Protein AF-B4WV57-F1 (afdb_monomer)

Secondary structure (DSSP, 8-state):
------TT-EEEE--TTSTTTT-EEEEEEEETTEEEEEETTS-GGG---EEEEGGGEEE--SS---SEEEEEEEEEEETTTEEEEEEEEEEE-TT--HHHHHHHHHHTTTSS-PEE-SS-EEPTT-SEEEEEEEEEEE-HHHHHHHHHH--SS-TT-------

Mean predicted aligned error: 11.01 Å

Foldseek 3Di:
DDQPADALFKKAQCDPVDPRHRFIFGFHDDDDQKTWTFTLPDPPVPRPTDIDGSVRIDTDPPFDRAPFKKWWWKWKAAAPGPTAIFIDIDGHHPPGDPVVRNQVCQCCLVPDNADDPPAWRDHPPHRMTMDTPDMDTDTSSVVSVCSVVPDSDGPPPPDDDDD

pLDDT: mean 78.84, std 15.12, range [30.53, 93.44]

Radius of gyration: 19.88 Å; Cα contacts (8 Å, |Δi|>4): 324; chains: 1; bounding box: 47×39×61 Å

Solvent-accessible surface area (backbone atoms only — not comparable to full-atom values): 9470 Å² total; per-residue (Å²): 117,88,62,98,74,53,73,66,38,46,29,31,28,66,37,80,89,44,96,56,42,78,41,42,22,30,26,72,44,78,54,93,48,33,34,29,26,34,43,53,83,50,62,81,97,59,61,61,70,42,77,40,52,52,89,36,48,39,81,49,81,88,56,79,89,53,79,45,33,35,44,31,34,28,40,34,34,47,63,98,68,50,74,43,63,29,54,45,77,50,70,26,50,89,95,56,50,68,65,62,52,42,46,51,48,23,32,32,68,86,78,45,82,30,56,74,78,88,79,35,22,30,42,85,101,48,62,44,31,24,26,63,71,50,71,45,83,46,39,66,65,54,49,49,53,42,66,75,72,46,68,97,49,56,78,70,70,76,85,81,77,91,130

Sequence (163 aa):
MSTNFTIGQLVKVADHRLLSFGRFGYVSSVENGTVAIEFADLPVATFKRRRFCSSALEAVTTVPIATSYLMVTIRTVVANHEMRKCYAIAHVEDGETGADVAETIAAKFFGSLGEWDGDFYRWENSQYAAKLLSYRIITAAEYDVLSMTTPDYCLGAEVSSPF

Nearest PDB structures (foldseek):
  3c4s-assembly2_B  TM=9.047E-01  e=1.534E-03  Synechocystis sp. PCC 6803
  6a7k-assembly3_B  TM=8.743E-01  e=6.099E-03  Thermosynechococcus vestitus BP-1
  6khi-assembly1_S  TM=8.935E-01  e=1.288E-02  Thermosynechococcus vestitus BP-1
  6hum-assembly1_S  TM=9.396E-01  e=2.883E-02  Thermosynechococcus vestitus BP-1
  6tjv-assembly1_S  TM=9.347E-01  e=4.312E-02  Thermosynechococcus vestitus BP-1

Structure (mmCIF, N/CA/C/O backbone):
data_AF-B4WV57-F1
#
_entry.id   AF-B4WV57-F1
#
loop_
_atom_site.group_PDB
_atom_site.id
_atom_site.type_symbol
_atom_site.label_atom_id
_atom_site.label_alt_id
_atom_site.label_comp_id
_atom_site.label_asym_id
_atom_site.label_entity_id
_atom_site.label_seq_id
_atom_site.pdbx_PDB_ins_code
_atom_site.Cartn_x
_atom_site.Cartn_y
_atom_site.Cartn_z
_atom_site.occupancy
_atom_site.B_iso_or_equiv
_atom_site.auth_seq_id
_atom_site.auth_comp_id
_atom_site.auth_asym_id
_atom_site.auth_atom_id
_atom_site.pdbx_PDB_model_num
ATOM 1 N N . MET A 1 1 ? -12.087 -8.990 30.828 1.00 44.94 1 MET A N 1
ATOM 2 C CA . MET A 1 1 ? -12.200 -9.499 29.444 1.00 44.94 1 MET A CA 1
ATOM 3 C C . MET A 1 1 ? -11.066 -8.885 28.643 1.00 44.94 1 MET A C 1
ATOM 5 O O . MET A 1 1 ? -11.022 -7.665 28.547 1.00 44.94 1 MET A O 1
ATOM 9 N N . SER A 1 2 ? -10.112 -9.694 28.179 1.00 52.53 2 SER A N 1
ATOM 10 C CA . SER A 1 2 ? -9.032 -9.230 27.304 1.00 52.53 2 SER A CA 1
ATOM 11 C C . SER A 1 2 ? -9.567 -9.072 25.885 1.00 52.53 2 SER A C 1
ATOM 13 O O . SER A 1 2 ? -10.299 -9.922 25.385 1.00 52.53 2 SER A O 1
ATOM 15 N N . THR A 1 3 ? -9.230 -7.968 25.244 1.00 64.75 3 THR A N 1
ATOM 16 C CA . THR A 1 3 ? -9.504 -7.724 23.829 1.00 64.75 3 THR A CA 1
ATOM 17 C C . THR A 1 3 ? -8.291 -8.158 23.019 1.00 64.75 3 THR A C 1
ATOM 19 O O . THR A 1 3 ? -7.182 -7.737 23.333 1.00 64.75 3 THR A O 1
ATOM 22 N N . ASN A 1 4 ? -8.493 -8.945 21.964 1.00 79.44 4 ASN A N 1
ATOM 23 C CA . ASN A 1 4 ? -7.419 -9.455 21.098 1.00 79.44 4 ASN A CA 1
ATOM 24 C C . ASN A 1 4 ? -6.881 -8.415 20.094 1.00 79.44 4 ASN A C 1
ATOM 26 O O . ASN A 1 4 ? -6.327 -8.789 19.067 1.00 79.44 4 ASN A O 1
ATOM 30 N N . PHE A 1 5 ? -7.084 -7.123 20.354 1.00 87.31 5 PHE A N 1
ATOM 31 C CA . PHE A 1 5 ? -6.671 -6.049 19.458 1.00 87.31 5 PHE A CA 1
ATOM 32 C C . PHE A 1 5 ? -5.398 -5.385 19.971 1.00 87.31 5 PHE A C 1
ATOM 34 O O . PHE A 1 5 ? -5.262 -5.141 21.172 1.00 87.31 5 PHE A O 1
ATOM 41 N N . THR A 1 6 ? -4.487 -5.065 19.059 1.00 86.00 6 THR A N 1
ATOM 42 C CA . THR A 1 6 ? -3.228 -4.370 19.355 1.00 86.00 6 THR A CA 1
ATOM 43 C C . THR A 1 6 ? -3.269 -2.951 18.797 1.00 86.00 6 THR A C 1
ATOM 45 O O . THR A 1 6 ? -3.899 -2.701 17.775 1.00 86.00 6 THR A O 1
ATOM 48 N N . ILE A 1 7 ? -2.620 -1.998 19.469 1.00 86.44 7 ILE A N 1
ATOM 49 C CA . ILE A 1 7 ? -2.494 -0.623 18.961 1.00 86.44 7 ILE A CA 1
ATOM 50 C C . ILE A 1 7 ? -1.768 -0.645 17.609 1.00 86.44 7 ILE A C 1
ATOM 52 O O . ILE A 1 7 ? -0.811 -1.394 17.433 1.00 86.44 7 ILE A O 1
ATOM 56 N N . GLY A 1 8 ? -2.249 0.152 16.655 1.00 80.50 8 GLY A N 1
ATOM 57 C CA . GLY A 1 8 ? -1.757 0.188 15.275 1.00 80.50 8 GLY A CA 1
ATOM 58 C C . GLY A 1 8 ? -2.346 -0.894 14.366 1.00 80.50 8 GLY A C 1
ATOM 59 O O . GLY A 1 8 ? -2.165 -0.828 13.155 1.00 80.50 8 GLY A O 1
ATOM 60 N N . GLN A 1 9 ? -3.096 -1.858 14.907 1.00 85.81 9 GLN A N 1
ATOM 61 C CA . GLN A 1 9 ? -3.748 -2.886 14.100 1.00 85.81 9 GLN A CA 1
ATOM 62 C C . GLN A 1 9 ? -4.877 -2.289 13.255 1.00 85.81 9 GLN A C 1
ATOM 64 O O . GLN A 1 9 ? -5.686 -1.501 13.755 1.00 85.81 9 GLN A O 1
ATOM 69 N N . LEU A 1 10 ? -4.961 -2.700 11.990 1.00 87.50 10 LEU A N 1
ATOM 70 C CA . LEU A 1 10 ? -6.088 -2.372 11.127 1.00 87.50 10 LEU A CA 1
ATOM 71 C C . LEU A 1 10 ? -7.297 -3.241 11.487 1.00 87.50 10 LEU A C 1
ATOM 73 O O . LEU A 1 10 ? -7.205 -4.464 11.617 1.00 87.50 10 LEU A O 1
ATOM 77 N N . VAL A 1 11 ? -8.449 -2.601 11.634 1.00 90.31 11 VAL A N 1
ATOM 78 C CA . VAL A 1 11 ? -9.716 -3.273 11.911 1.00 90.31 11 VAL A CA 1
ATOM 79 C C . VAL A 1 11 ? -10.814 -2.748 11.001 1.00 90.31 11 VAL A C 1
ATOM 81 O O . VAL A 1 11 ? -10.786 -1.599 10.552 1.00 90.31 11 VAL A O 1
ATOM 84 N N . LYS A 1 12 ? -11.816 -3.589 10.770 1.00 91.31 12 LYS A N 1
ATOM 85 C CA . LYS A 1 12 ? -13.041 -3.259 10.051 1.00 91.31 12 LYS A CA 1
ATOM 86 C C . LYS A 1 12 ? -14.212 -3.253 11.023 1.00 91.31 12 LYS A C 1
ATOM 88 O O . LYS A 1 12 ? -14.325 -4.126 11.881 1.00 91.31 12 LYS A O 1
ATOM 93 N N . VAL A 1 13 ? -15.107 -2.279 10.898 1.00 91.69 13 VAL A N 1
ATOM 94 C CA . VAL A 1 13 ? -16.359 -2.277 11.663 1.00 91.69 13 VAL A CA 1
ATOM 95 C C . VAL A 1 13 ? -17.309 -3.308 11.052 1.00 91.69 13 VAL A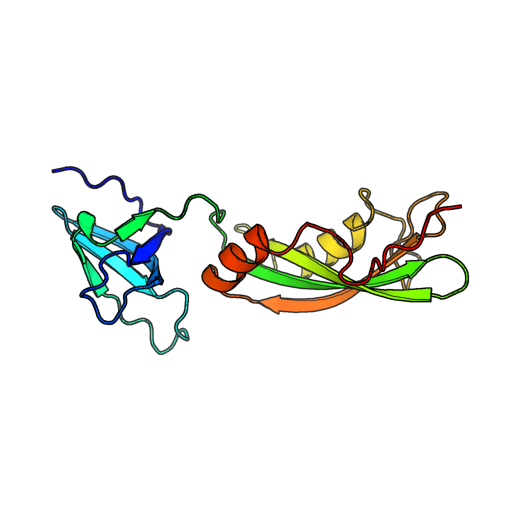 C 1
ATOM 97 O O . VAL A 1 13 ? -17.800 -3.121 9.938 1.00 91.69 13 VAL A O 1
ATOM 100 N N . ALA A 1 14 ? -17.576 -4.383 11.789 1.00 92.62 14 ALA A N 1
ATOM 101 C CA . ALA A 1 14 ? -18.354 -5.533 11.327 1.00 92.62 14 ALA A CA 1
ATOM 102 C C . ALA A 1 14 ? -19.827 -5.505 11.778 1.00 92.62 14 ALA A C 1
ATOM 104 O O . ALA A 1 14 ? -20.660 -6.224 11.229 1.00 92.62 14 ALA A O 1
ATOM 105 N N . ASP A 1 15 ? -20.185 -4.663 12.752 1.00 91.75 15 ASP A N 1
ATOM 106 C CA . ASP A 1 15 ? -21.578 -4.536 13.193 1.00 91.75 15 ASP A CA 1
ATOM 107 C C . ASP A 1 15 ? -22.416 -3.725 12.187 1.00 91.75 15 ASP A C 1
ATOM 109 O O . ASP A 1 15 ? -22.279 -2.504 12.074 1.00 91.75 15 ASP A O 1
ATOM 113 N N . HIS A 1 16 ? -23.318 -4.418 11.486 1.00 90.50 16 HIS A N 1
ATOM 114 C CA . HIS A 1 16 ? -24.235 -3.869 10.479 1.00 90.50 16 HIS A CA 1
ATOM 115 C C . HIS A 1 16 ? -25.210 -2.814 11.017 1.00 90.50 16 HIS A C 1
ATOM 117 O O . HIS A 1 16 ? -25.816 -2.084 10.233 1.00 90.50 16 HIS A O 1
ATOM 123 N N . ARG A 1 17 ? -25.391 -2.721 12.339 1.00 90.00 17 ARG A N 1
ATOM 124 C CA . ARG A 1 17 ? -26.281 -1.728 12.964 1.00 90.00 17 ARG A CA 1
ATOM 125 C C . ARG A 1 17 ? -25.622 -0.359 13.108 1.00 90.00 17 ARG A C 1
ATOM 127 O O . ARG A 1 17 ? -26.307 0.625 13.384 1.00 90.00 17 ARG A O 1
ATOM 134 N N . LEU A 1 18 ? -24.301 -0.282 12.957 1.00 87.06 18 LEU A N 1
ATOM 135 C CA . LEU A 1 18 ? -23.545 0.955 13.102 1.00 87.06 18 LEU A CA 1
ATOM 136 C C . LEU A 1 18 ? -23.460 1.697 11.767 1.00 87.06 18 LEU A C 1
ATOM 138 O O . LEU A 1 18 ? -23.175 1.112 10.731 1.00 87.06 18 LEU A O 1
ATOM 142 N N . LEU A 1 19 ? -23.587 3.028 11.803 1.00 85.62 19 LEU A N 1
ATOM 143 C CA . LEU A 1 19 ? -23.402 3.885 10.617 1.00 85.62 19 LEU A CA 1
ATOM 144 C C . LEU A 1 19 ? -22.010 3.758 9.980 1.00 85.62 19 LEU A C 1
ATOM 146 O O . LEU A 1 19 ? -21.813 4.133 8.832 1.00 85.62 19 LEU A O 1
ATOM 150 N N . SER A 1 20 ? -21.029 3.289 10.748 1.00 87.25 20 SER A N 1
ATOM 151 C CA . SER A 1 20 ? -19.667 3.042 10.286 1.00 87.25 20 SER A CA 1
ATOM 152 C C . SER A 1 20 ? -19.439 1.605 9.821 1.00 87.25 20 SER A C 1
ATOM 154 O O . SER A 1 20 ? -18.283 1.239 9.646 1.00 87.25 20 SER A O 1
ATOM 156 N N . PHE A 1 21 ? -20.487 0.794 9.650 1.00 88.62 21 PHE A N 1
ATOM 157 C CA . PHE A 1 21 ? -20.373 -0.561 9.115 1.00 88.62 21 PHE A CA 1
ATOM 158 C C . PHE A 1 21 ? -19.554 -0.587 7.817 1.00 88.62 21 PHE A C 1
ATOM 160 O O . PHE A 1 21 ? -19.730 0.256 6.937 1.00 88.62 21 PHE A O 1
ATOM 167 N N . GLY A 1 22 ? -18.634 -1.547 7.722 1.00 85.31 22 GLY A N 1
ATOM 168 C CA . GLY A 1 22 ? -17.750 -1.734 6.575 1.00 85.31 22 GLY A CA 1
ATOM 169 C C . GLY A 1 22 ? -16.555 -0.781 6.513 1.00 85.31 22 GLY A C 1
ATOM 170 O O . GLY A 1 22 ? -15.678 -0.993 5.679 1.00 85.31 22 GLY A O 1
ATOM 171 N N . ARG A 1 23 ? -16.482 0.235 7.384 1.00 87.81 23 ARG A N 1
ATOM 172 C CA . ARG A 1 23 ? -15.359 1.182 7.412 1.00 87.81 23 ARG A CA 1
ATOM 173 C C . ARG A 1 23 ? -14.147 0.604 8.132 1.00 87.81 23 ARG A C 1
ATOM 175 O O . ARG A 1 23 ? -14.288 -0.213 9.043 1.00 87.81 23 ARG A O 1
ATOM 182 N N . PHE A 1 24 ? -12.974 1.096 7.752 1.00 88.12 24 PHE A N 1
ATOM 183 C CA . PHE A 1 24 ? -11.682 0.650 8.262 1.00 88.12 24 PHE A CA 1
ATOM 184 C C . PHE A 1 24 ? -11.060 1.697 9.183 1.00 88.12 24 PHE A C 1
ATOM 186 O O . PHE A 1 24 ? -11.184 2.901 8.950 1.00 88.12 24 PHE A O 1
ATOM 193 N N . GLY A 1 25 ? -10.353 1.254 10.215 1.00 89.19 25 GLY A N 1
ATOM 194 C CA . GLY A 1 25 ? -9.610 2.147 11.094 1.00 89.19 25 GLY A CA 1
ATOM 195 C C . GLY A 1 25 ? -8.458 1.460 11.801 1.00 89.19 25 GLY A C 1
ATOM 196 O O . GLY A 1 25 ? -8.447 0.242 11.952 1.00 89.19 25 GLY A O 1
ATOM 197 N N . TYR A 1 26 ? -7.496 2.259 12.242 1.00 88.50 26 TYR A N 1
ATOM 198 C CA . TYR A 1 26 ? -6.389 1.800 13.067 1.00 88.50 26 TYR A CA 1
ATOM 199 C C . TYR A 1 26 ? -6.750 1.887 14.534 1.00 88.50 26 TYR A C 1
ATOM 201 O O . TYR A 1 26 ? -7.275 2.904 14.985 1.00 88.50 26 TYR A O 1
ATOM 209 N N . VAL A 1 27 ? -6.439 0.843 15.294 1.00 89.75 27 VAL A N 1
ATOM 210 C CA . VAL A 1 27 ? -6.614 0.839 16.746 1.00 89.75 27 VAL A CA 1
ATOM 211 C C . VAL A 1 27 ? -5.690 1.883 17.374 1.00 89.75 27 VAL A C 1
ATOM 213 O O . VAL A 1 27 ? -4.472 1.744 17.351 1.00 89.75 27 VAL A O 1
ATOM 216 N N . SER A 1 28 ? -6.270 2.923 17.969 1.00 90.12 28 SER A N 1
ATOM 217 C CA . SER A 1 28 ? -5.534 3.994 18.650 1.00 90.12 28 SER A CA 1
ATOM 218 C C . SER A 1 28 ? -5.379 3.738 20.151 1.00 90.12 28 SER A C 1
ATOM 220 O O . SER A 1 28 ? -4.417 4.193 20.762 1.00 90.12 28 SER A O 1
ATOM 222 N N . SER A 1 29 ? -6.344 3.053 20.776 1.00 90.94 29 SER A N 1
ATOM 223 C CA . SER A 1 29 ? -6.256 2.643 22.183 1.00 90.94 29 SER A CA 1
ATOM 224 C C . SER A 1 29 ? -7.198 1.484 22.498 1.00 90.94 29 SER A C 1
ATOM 226 O O . SER A 1 29 ? -8.181 1.245 21.791 1.00 90.94 29 SER A O 1
ATOM 228 N N . VAL A 1 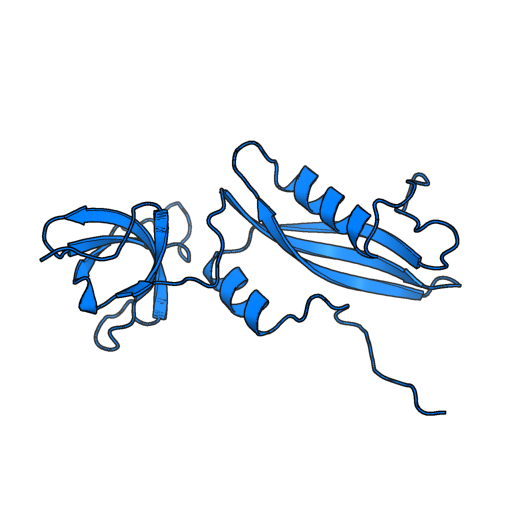30 ? -6.891 0.760 23.573 1.00 90.00 30 VAL A N 1
ATOM 229 C CA . VAL A 1 30 ? -7.624 -0.427 24.012 1.00 90.00 30 VAL A CA 1
ATOM 230 C C . VAL A 1 30 ? -7.821 -0.341 25.523 1.00 90.00 30 VAL A C 1
ATOM 232 O O . VAL A 1 30 ? -6.855 -0.372 26.280 1.00 90.00 30 VAL A O 1
ATOM 235 N N . GLU A 1 31 ? -9.070 -0.210 25.966 1.00 87.75 31 GLU A N 1
ATOM 236 C CA . GLU A 1 31 ? -9.427 0.000 27.373 1.00 87.75 31 GLU A CA 1
ATOM 237 C C . GLU A 1 31 ? -10.674 -0.819 27.725 1.00 87.75 31 GLU A C 1
ATOM 239 O O . GLU A 1 31 ? -11.745 -0.601 27.163 1.00 87.75 31 GLU A O 1
ATOM 244 N N . ASN A 1 32 ? -10.562 -1.747 28.683 1.00 80.62 32 ASN A N 1
ATOM 245 C CA . ASN A 1 32 ? -11.698 -2.435 29.318 1.00 80.62 32 ASN A CA 1
ATOM 246 C C . ASN A 1 32 ? -12.801 -2.919 28.346 1.00 80.62 32 ASN A C 1
ATOM 248 O O . ASN A 1 32 ? -13.974 -2.583 28.506 1.00 80.62 32 ASN A O 1
ATOM 252 N N . GLY A 1 33 ? -12.446 -3.702 27.320 1.00 80.38 33 GLY A N 1
ATOM 253 C CA . GLY A 1 33 ? -13.423 -4.238 26.352 1.00 80.38 33 GLY A CA 1
ATOM 254 C C . GLY A 1 33 ? -13.844 -3.261 25.248 1.00 80.38 33 GLY A C 1
ATOM 255 O O . GLY A 1 33 ? -14.563 -3.644 24.322 1.00 80.38 33 GLY A O 1
ATOM 256 N N . THR A 1 34 ? -13.378 -2.016 25.324 1.00 89.38 34 THR A N 1
ATOM 257 C CA . THR A 1 34 ? -13.616 -0.963 24.341 1.00 89.38 34 THR A CA 1
ATOM 258 C C . THR A 1 34 ? -12.342 -0.695 23.553 1.00 89.38 34 THR A C 1
ATOM 260 O O . THR A 1 34 ? -11.247 -0.608 24.106 1.00 89.38 34 THR A O 1
ATOM 263 N N . VAL A 1 35 ? -12.492 -0.543 22.245 1.00 92.94 35 VAL A N 1
ATOM 264 C CA . VAL A 1 35 ? -11.403 -0.286 21.307 1.00 92.94 35 VAL A CA 1
ATOM 265 C C . VAL A 1 35 ? -11.676 1.053 20.640 1.00 92.94 35 VAL A C 1
ATOM 267 O O . VAL A 1 35 ? -12.739 1.260 20.052 1.00 92.94 35 VAL A O 1
ATOM 270 N N . ALA A 1 36 ? -10.743 1.989 20.765 1.00 92.50 36 ALA A N 1
ATOM 271 C CA . ALA A 1 36 ? -10.784 3.235 20.020 1.00 92.50 36 ALA A CA 1
ATOM 272 C C . ALA A 1 36 ? -10.061 3.048 18.689 1.00 92.50 36 ALA A C 1
ATOM 274 O O . ALA A 1 36 ? -8.948 2.524 18.675 1.00 92.50 36 ALA A O 1
ATOM 275 N N . ILE A 1 37 ? -10.675 3.498 17.598 1.00 91.31 37 ILE A N 1
ATOM 276 C CA . ILE A 1 37 ? -10.070 3.472 16.269 1.00 91.31 37 ILE A CA 1
ATOM 277 C C . ILE A 1 37 ? -10.056 4.865 15.648 1.00 91.31 37 ILE A C 1
ATOM 279 O O . ILE A 1 37 ? -10.959 5.680 15.880 1.00 91.31 37 ILE A O 1
ATOM 283 N N . GLU A 1 38 ? -9.055 5.108 14.816 1.00 89.12 38 GLU A N 1
ATOM 284 C CA . GLU A 1 38 ? -8.952 6.255 13.921 1.00 89.12 38 GLU A CA 1
ATOM 285 C C . GLU A 1 38 ? -9.217 5.774 12.495 1.00 89.12 38 GLU A C 1
ATOM 287 O O . GLU A 1 38 ? -8.543 4.875 12.001 1.00 89.12 38 GLU A O 1
ATOM 292 N N . PHE A 1 39 ? -10.255 6.317 11.853 1.00 87.00 39 PHE A N 1
ATOM 293 C CA . PHE A 1 39 ? -10.670 5.867 10.523 1.00 87.00 39 PHE A CA 1
ATOM 294 C C . PHE A 1 39 ? -9.564 6.089 9.492 1.00 87.00 39 PHE A C 1
ATOM 296 O O . PHE A 1 39 ? -9.112 7.216 9.305 1.00 87.00 39 PHE A O 1
ATOM 303 N N . ALA A 1 40 ? -9.174 5.013 8.811 1.00 79.00 40 ALA A N 1
ATOM 304 C CA . ALA A 1 40 ? -8.100 4.993 7.820 1.00 79.00 40 ALA A CA 1
ATOM 305 C C . ALA A 1 40 ? -8.574 5.433 6.421 1.00 79.00 40 ALA A C 1
ATOM 307 O O . ALA A 1 40 ? -7.761 5.669 5.533 1.00 79.00 40 ALA A O 1
ATOM 308 N N . ASP A 1 41 ? -9.890 5.527 6.224 1.00 74.19 41 ASP A N 1
ATOM 309 C CA . ASP A 1 41 ? -10.556 5.898 4.974 1.00 74.19 41 ASP A CA 1
ATOM 310 C C . ASP A 1 41 ? -11.090 7.346 4.984 1.00 74.19 41 ASP A C 1
ATOM 312 O O . ASP A 1 41 ? -11.780 7.768 4.055 1.00 74.19 41 ASP A O 1
ATOM 316 N N . LEU A 1 42 ? -10.809 8.117 6.042 1.00 69.75 42 LEU A N 1
A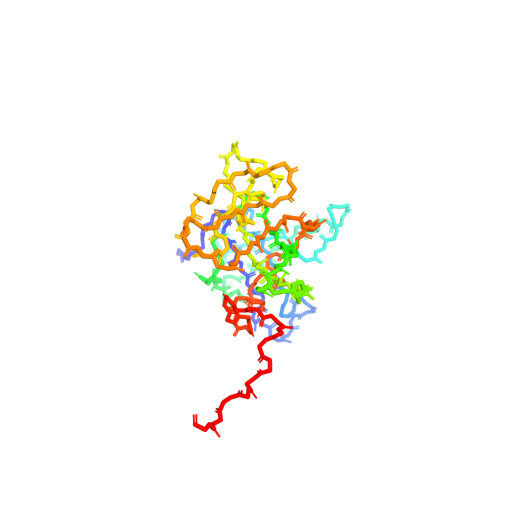TOM 317 C CA . LEU A 1 42 ? -11.162 9.534 6.139 1.00 69.75 42 LEU A CA 1
ATOM 318 C C . LEU A 1 42 ? -9.937 10.436 5.931 1.00 69.75 42 LEU A C 1
ATOM 320 O O . LEU A 1 42 ? -8.846 10.094 6.382 1.00 69.75 42 LEU A O 1
ATOM 324 N N . PRO A 1 43 ? -10.105 11.630 5.325 1.00 57.97 43 PRO A N 1
ATOM 325 C CA . PRO A 1 43 ? -9.035 12.620 5.248 1.00 57.97 43 PRO A CA 1
ATOM 326 C C . PRO A 1 43 ? -8.515 12.982 6.642 1.00 57.97 43 PRO A C 1
ATOM 328 O O . PRO A 1 43 ? -9.312 13.109 7.575 1.00 57.97 43 PRO A O 1
ATOM 331 N N . VAL A 1 44 ? -7.208 13.244 6.753 1.00 53.59 44 VAL A N 1
ATOM 332 C CA . VAL A 1 44 ? -6.479 13.539 8.006 1.00 53.59 44 VAL A CA 1
ATOM 333 C C . VAL A 1 44 ? -7.156 14.617 8.864 1.00 53.59 44 VAL A C 1
ATOM 335 O O . VAL A 1 44 ? -7.256 14.492 10.081 1.00 53.59 44 VAL A O 1
ATOM 338 N N . ALA A 1 45 ? -7.720 15.652 8.237 1.00 49.88 45 ALA A N 1
ATOM 339 C CA . ALA A 1 45 ? -8.443 16.725 8.929 1.00 49.88 45 ALA A CA 1
ATOM 340 C C . ALA A 1 45 ? -9.757 16.271 9.609 1.00 49.88 45 ALA A C 1
ATOM 342 O O . ALA A 1 45 ? -10.394 17.038 10.328 1.00 49.88 45 ALA A O 1
ATOM 343 N N . THR A 1 46 ? -10.171 15.024 9.385 1.00 57.03 46 THR A N 1
ATOM 344 C CA . THR A 1 46 ? -11.454 14.447 9.801 1.00 57.03 46 THR A CA 1
ATOM 345 C C . THR A 1 46 ? -11.297 13.216 10.687 1.00 57.03 46 THR A C 1
ATOM 347 O O . THR A 1 46 ? -12.301 12.535 10.912 1.00 57.03 46 THR A O 1
ATOM 350 N N . PHE A 1 47 ? -10.091 12.930 11.203 1.00 57.34 47 PHE A N 1
ATOM 351 C CA . PHE A 1 47 ? -9.838 11.828 12.139 1.00 57.34 47 PHE A CA 1
ATOM 352 C C . PHE A 1 47 ? -10.710 11.961 13.396 1.00 57.34 47 PHE A C 1
ATOM 354 O O . PHE A 1 47 ? -10.326 12.507 14.428 1.00 57.34 47 PHE A O 1
ATOM 361 N N . LYS A 1 48 ? -11.941 11.456 13.318 1.00 68.19 48 LYS A N 1
ATOM 362 C CA . LYS A 1 48 ? -12.840 11.327 14.456 1.00 68.19 48 LYS A CA 1
ATOM 363 C C . LYS A 1 48 ? -12.554 9.980 15.081 1.00 68.19 48 LYS A C 1
ATOM 365 O O . LYS A 1 48 ? -13.133 8.976 14.668 1.00 68.19 48 LYS A O 1
ATOM 370 N N . ARG A 1 49 ? -11.666 9.981 16.077 1.00 82.88 49 ARG A N 1
ATOM 371 C CA . ARG A 1 49 ? -11.457 8.826 16.948 1.00 82.88 49 ARG A CA 1
ATOM 372 C C . ARG A 1 49 ? -12.812 8.378 17.491 1.00 82.88 49 ARG A C 1
ATOM 374 O O . ARG A 1 49 ? -13.540 9.172 18.095 1.00 82.88 49 ARG A O 1
ATOM 381 N N . ARG A 1 50 ? -13.172 7.121 17.255 1.00 88.50 50 ARG A N 1
ATOM 382 C CA . ARG A 1 50 ? -14.426 6.541 17.743 1.00 88.50 50 ARG A CA 1
ATOM 383 C C . ARG A 1 50 ? -14.149 5.284 18.533 1.00 88.50 50 ARG A C 1
ATOM 385 O O . ARG A 1 50 ? -13.244 4.527 18.214 1.00 88.50 50 ARG A O 1
ATOM 392 N N . ARG A 1 51 ? -14.943 5.090 19.580 1.00 91.75 51 ARG A N 1
ATOM 393 C CA . ARG A 1 51 ? -14.877 3.924 20.451 1.00 91.75 51 ARG A CA 1
ATOM 394 C C . ARG A 1 51 ? -15.930 2.910 20.032 1.00 91.75 51 ARG A C 1
ATOM 396 O O . ARG A 1 51 ? -17.070 3.285 19.769 1.00 91.75 51 ARG A O 1
ATOM 403 N N . PHE A 1 52 ? -15.533 1.649 20.013 1.00 91.69 52 PHE A N 1
ATOM 404 C CA . PHE A 1 52 ? -16.358 0.508 19.650 1.00 91.69 52 PHE A CA 1
ATOM 405 C C . PHE A 1 52 ? -16.193 -0.593 20.692 1.00 91.69 52 PHE A C 1
ATOM 407 O O . PHE A 1 52 ? -15.128 -0.738 21.293 1.00 91.69 52 PHE A O 1
ATOM 414 N N . CYS A 1 53 ? -17.234 -1.395 20.897 1.00 91.31 53 CYS A N 1
ATOM 415 C CA . CYS A 1 53 ? -17.069 -2.676 21.576 1.00 91.31 53 CYS A CA 1
ATOM 416 C C . CYS A 1 53 ? -16.188 -3.584 20.711 1.00 91.31 53 CYS A C 1
ATOM 418 O O . CYS A 1 53 ? -16.318 -3.577 19.487 1.00 91.31 53 CYS A O 1
ATOM 420 N N . SER A 1 54 ? -15.335 -4.396 21.333 1.00 89.25 54 SER A N 1
ATOM 421 C CA . SER A 1 54 ? -14.471 -5.333 20.601 1.00 89.25 54 SER A CA 1
ATOM 422 C C . SER A 1 54 ? -15.246 -6.269 19.666 1.00 89.25 54 SER A C 1
ATOM 424 O O . SER A 1 54 ? -14.765 -6.578 18.587 1.00 89.25 54 SER A O 1
ATOM 426 N N . SER A 1 55 ? -16.466 -6.670 20.037 1.00 91.06 55 SER A N 1
ATOM 427 C CA . SER A 1 55 ? -17.338 -7.526 19.221 1.00 91.06 55 SER A CA 1
ATOM 428 C C . SER A 1 55 ? -17.892 -6.853 17.961 1.00 91.06 55 SER A C 1
ATOM 430 O O . SER A 1 55 ? -18.415 -7.541 17.093 1.00 91.06 55 SER A O 1
ATOM 432 N N . ALA A 1 56 ? -17.830 -5.522 17.870 1.00 91.75 56 ALA A N 1
ATOM 433 C CA . ALA A 1 56 ? -18.258 -4.773 16.689 1.00 91.75 56 ALA A CA 1
ATOM 434 C C . ALA A 1 56 ? -17.130 -4.606 15.658 1.00 91.75 56 ALA A C 1
ATOM 436 O O . ALA A 1 56 ? -17.345 -3.990 14.611 1.00 91.75 56 ALA A O 1
ATOM 437 N N . LEU A 1 57 ? -15.933 -5.112 15.967 1.00 92.56 57 LEU A N 1
ATOM 438 C CA . LEU A 1 57 ? -14.734 -4.984 15.156 1.00 92.56 57 LEU A CA 1
ATOM 439 C C . LEU A 1 57 ? -14.241 -6.356 14.706 1.00 92.56 57 LEU A C 1
ATOM 441 O O . LEU A 1 57 ? -14.287 -7.332 15.451 1.00 92.56 57 LEU A O 1
ATOM 445 N N . GLU A 1 58 ? -13.708 -6.389 13.497 1.00 92.62 58 GLU A N 1
ATOM 446 C CA . GLU A 1 58 ? -13.021 -7.531 12.915 1.00 92.62 58 GLU A CA 1
ATOM 447 C C . GLU A 1 58 ? -11.573 -7.133 12.626 1.00 92.62 58 GLU A C 1
ATOM 449 O O . GLU A 1 58 ? -11.310 -6.060 12.078 1.00 92.62 58 GLU A O 1
ATOM 454 N N . ALA A 1 59 ? -10.626 -7.973 13.038 1.00 88.75 59 ALA A N 1
ATOM 455 C CA . ALA A 1 59 ? -9.215 -7.769 12.747 1.00 88.75 59 ALA A CA 1
ATOM 456 C C . ALA A 1 59 ? -8.949 -7.991 11.256 1.00 88.75 59 ALA A C 1
ATOM 458 O O . ALA A 1 59 ? -9.286 -9.047 10.727 1.00 88.75 59 ALA A O 1
ATOM 459 N N . VAL A 1 60 ? -8.297 -7.029 10.602 1.00 85.94 60 VAL A N 1
ATOM 460 C CA . VAL A 1 60 ? -7.822 -7.197 9.227 1.00 85.94 60 VAL A CA 1
ATOM 461 C C . VAL A 1 60 ? -6.390 -7.714 9.296 1.00 85.94 60 VAL A C 1
ATOM 463 O O . VAL A 1 60 ? -5.498 -7.022 9.782 1.00 85.94 60 VAL A O 1
ATOM 466 N N . THR A 1 61 ? -6.178 -8.956 8.868 1.00 80.69 61 THR A N 1
ATOM 467 C CA . THR A 1 61 ? -4.872 -9.642 8.925 1.00 80.69 61 THR A CA 1
ATOM 468 C C . THR A 1 61 ? -4.165 -9.705 7.574 1.00 80.69 61 THR A C 1
ATOM 470 O O . THR A 1 61 ? -2.998 -10.076 7.507 1.00 80.69 61 THR A O 1
ATOM 473 N N . THR A 1 62 ? -4.866 -9.344 6.503 1.00 73.50 62 THR A N 1
ATOM 474 C CA . THR A 1 62 ? -4.404 -9.343 5.108 1.00 73.50 62 THR A CA 1
ATOM 475 C C . THR A 1 62 ? -3.567 -8.118 4.749 1.00 73.50 62 THR A C 1
ATOM 477 O O . THR A 1 62 ? -2.895 -8.121 3.721 1.00 73.50 62 THR A O 1
ATOM 480 N N . VAL A 1 63 ? -3.589 -7.075 5.584 1.00 76.25 63 VAL A N 1
ATOM 481 C CA . VAL A 1 63 ? -2.880 -5.816 5.342 1.00 76.25 63 VAL A CA 1
ATOM 482 C C . VAL A 1 63 ? -1.679 -5.709 6.290 1.00 76.25 63 VAL A C 1
ATOM 484 O O . VAL A 1 63 ? -1.875 -5.730 7.509 1.00 76.25 63 VAL A O 1
ATOM 487 N N . PRO A 1 64 ? -0.443 -5.595 5.769 1.00 75.94 64 PRO A N 1
ATOM 488 C CA . PRO A 1 64 ? 0.749 -5.429 6.594 1.00 75.94 64 PRO A CA 1
ATOM 489 C C . PRO A 1 64 ? 0.745 -4.062 7.280 1.00 75.94 64 PRO A C 1
ATOM 491 O O . PRO A 1 64 ? 0.245 -3.086 6.730 1.00 75.94 64 PRO A O 1
ATOM 494 N N . ILE A 1 65 ? 1.326 -3.979 8.477 1.00 77.38 65 ILE A N 1
ATOM 495 C CA . ILE A 1 65 ? 1.507 -2.698 9.171 1.00 77.38 65 ILE A CA 1
ATOM 496 C C . ILE A 1 65 ? 2.527 -1.869 8.387 1.00 77.38 65 ILE A C 1
ATOM 498 O O . ILE A 1 65 ? 3.641 -2.330 8.159 1.00 77.38 65 ILE A O 1
ATOM 502 N N . ALA A 1 66 ? 2.147 -0.653 7.997 1.00 79.69 66 ALA A N 1
ATOM 503 C CA . ALA A 1 66 ? 2.966 0.213 7.160 1.00 79.69 66 ALA A CA 1
ATOM 504 C C . ALA A 1 66 ? 2.758 1.694 7.485 1.00 79.69 66 ALA A C 1
ATOM 506 O O . ALA A 1 66 ? 1.675 2.105 7.916 1.00 79.69 66 ALA A O 1
ATOM 507 N N . THR A 1 67 ? 3.775 2.509 7.210 1.00 81.69 67 THR A N 1
ATOM 508 C CA . THR A 1 67 ? 3.713 3.974 7.326 1.00 81.69 67 THR A CA 1
ATOM 509 C C . THR A 1 67 ? 2.799 4.566 6.250 1.00 81.69 67 THR A C 1
ATOM 511 O O . THR A 1 67 ? 2.081 5.539 6.484 1.00 81.69 67 THR A O 1
ATOM 514 N N . SER A 1 68 ? 2.796 3.964 5.057 1.00 85.06 68 SER A N 1
ATOM 515 C CA . SER A 1 68 ? 1.854 4.274 3.978 1.00 85.06 68 SER A CA 1
ATOM 516 C C . SER A 1 68 ? 1.729 3.105 2.998 1.00 85.06 68 SER A C 1
ATOM 518 O O . SER A 1 68 ? 2.579 2.217 2.971 1.00 85.06 68 SER A O 1
ATOM 520 N N . TYR A 1 69 ? 0.681 3.118 2.175 1.00 88.19 69 TYR A N 1
ATOM 521 C CA . TYR A 1 69 ? 0.475 2.155 1.092 1.00 88.19 69 TYR A CA 1
ATOM 522 C C . TYR A 1 69 ? 0.495 2.889 -0.236 1.00 88.19 69 TYR A C 1
ATOM 524 O O . TYR A 1 69 ? 0.020 4.024 -0.336 1.00 88.19 69 TYR A O 1
ATOM 532 N N . LEU A 1 70 ? 1.019 2.236 -1.262 1.00 90.00 70 LEU A N 1
ATOM 533 C CA . LEU A 1 70 ? 1.219 2.811 -2.580 1.00 90.00 70 LEU A CA 1
ATOM 534 C C . LEU A 1 70 ? 0.490 1.990 -3.634 1.00 90.00 70 LEU A C 1
ATOM 536 O O . LEU A 1 70 ? 0.505 0.761 -3.611 1.00 90.00 70 LEU A O 1
ATOM 540 N N . MET A 1 71 ? -0.066 2.697 -4.611 1.00 90.81 71 MET A N 1
ATOM 541 C CA . MET A 1 71 ? -0.350 2.149 -5.930 1.00 90.81 71 MET A CA 1
ATOM 542 C C . MET A 1 71 ? 0.707 2.696 -6.887 1.00 90.81 71 MET A C 1
ATOM 544 O O . MET A 1 71 ? 0.763 3.903 -7.147 1.00 90.81 71 MET A O 1
ATOM 548 N N . VAL A 1 72 ? 1.555 1.806 -7.385 1.00 90.44 72 VAL A N 1
ATOM 549 C CA . VAL A 1 72 ? 2.669 2.109 -8.282 1.00 90.44 72 VAL A CA 1
ATOM 550 C C . VAL A 1 72 ? 2.219 1.847 -9.713 1.00 90.44 72 VAL A C 1
ATOM 552 O O . VAL A 1 72 ? 1.670 0.790 -10.010 1.00 90.44 72 VAL A O 1
ATOM 555 N N . THR A 1 73 ? 2.436 2.811 -10.604 1.00 90.75 73 THR A N 1
ATOM 556 C CA . THR A 1 73 ? 2.205 2.660 -12.043 1.00 90.75 73 THR A CA 1
ATOM 557 C C . THR A 1 73 ? 3.547 2.544 -12.746 1.00 90.75 73 THR A C 1
ATOM 559 O O . THR A 1 73 ? 4.391 3.437 -12.662 1.00 90.75 73 THR A O 1
ATOM 562 N N . ILE A 1 74 ? 3.729 1.453 -13.474 1.00 88.50 74 ILE A N 1
ATOM 563 C CA . ILE A 1 74 ? 4.984 1.081 -14.117 1.00 88.50 74 ILE A CA 1
ATOM 564 C C . ILE A 1 74 ? 4.745 1.079 -15.618 1.00 88.50 74 ILE A C 1
ATOM 566 O O . ILE A 1 74 ? 3.769 0.509 -16.107 1.00 88.50 74 ILE A O 1
ATOM 570 N N . ARG A 1 75 ? 5.627 1.731 -16.368 1.00 88.38 75 ARG A N 1
ATOM 571 C CA . ARG A 1 75 ? 5.653 1.608 -17.823 1.00 88.38 75 ARG A CA 1
ATOM 572 C C . ARG A 1 75 ? 6.593 0.472 -18.175 1.00 88.38 75 ARG A C 1
ATOM 574 O O . ARG A 1 75 ? 7.769 0.533 -17.830 1.00 88.38 75 ARG A O 1
ATOM 581 N N . THR A 1 76 ? 6.088 -0.526 -18.879 1.00 84.88 76 THR A N 1
ATOM 582 C CA . THR A 1 76 ? 6.893 -1.634 -19.383 1.00 84.88 76 THR A CA 1
ATOM 583 C C . THR A 1 76 ? 7.030 -1.549 -20.893 1.00 84.88 76 THR A C 1
ATOM 585 O O . THR A 1 76 ? 6.147 -1.032 -21.582 1.00 84.88 76 THR A O 1
ATOM 588 N N . VAL A 1 77 ? 8.160 -2.027 -21.400 1.00 83.44 77 VAL A N 1
ATOM 589 C CA . VAL A 1 77 ? 8.418 -2.226 -22.824 1.00 83.44 77 VAL A CA 1
ATOM 590 C C . VAL A 1 77 ? 8.690 -3.705 -23.044 1.00 83.44 77 VAL A C 1
ATOM 592 O O . VAL A 1 77 ? 9.496 -4.296 -22.323 1.00 83.44 77 VAL A O 1
ATOM 595 N N . VAL A 1 78 ? 8.010 -4.286 -24.031 1.00 75.62 78 VAL A N 1
ATOM 596 C CA . VAL A 1 78 ? 8.222 -5.664 -24.482 1.00 75.62 78 VAL A CA 1
ATOM 597 C C . VAL A 1 78 ? 8.676 -5.635 -25.940 1.00 75.62 78 VAL A C 1
ATOM 599 O O . VAL A 1 78 ? 7.961 -5.110 -26.796 1.00 75.62 78 VAL A O 1
ATOM 602 N N . ALA A 1 79 ? 9.845 -6.210 -26.234 1.00 68.88 79 ALA A N 1
ATOM 603 C CA . ALA A 1 79 ? 10.372 -6.338 -27.598 1.00 68.88 79 ALA A CA 1
ATOM 604 C C . ALA A 1 79 ? 10.417 -4.990 -28.362 1.00 68.88 79 ALA A C 1
ATOM 606 O O . ALA A 1 79 ? 10.820 -3.971 -27.801 1.00 68.88 79 ALA A O 1
ATOM 607 N N . ASN A 1 80 ? 10.025 -4.978 -29.644 1.00 65.00 80 ASN A N 1
ATOM 608 C CA . ASN A 1 80 ? 10.079 -3.843 -30.579 1.00 65.00 80 ASN A CA 1
ATOM 609 C C . ASN A 1 80 ? 9.094 -2.694 -30.240 1.00 65.00 80 ASN A C 1
ATOM 611 O O . ASN A 1 80 ? 8.326 -2.267 -31.100 1.00 65.00 80 ASN A O 1
ATOM 615 N N . HIS A 1 81 ? 9.151 -2.151 -29.021 1.00 63.16 81 HIS A N 1
ATOM 616 C CA . HIS A 1 81 ? 8.447 -0.943 -28.562 1.00 63.16 81 HIS A CA 1
ATOM 617 C C . HIS A 1 81 ? 6.982 -1.097 -28.133 1.00 63.16 81 HIS A C 1
ATOM 619 O O . HIS A 1 81 ? 6.289 -0.081 -28.022 1.00 63.16 81 HIS A O 1
ATOM 625 N N . GLU A 1 82 ? 6.489 -2.301 -27.829 1.00 68.88 82 GLU A N 1
ATOM 626 C CA . GLU A 1 82 ? 5.150 -2.391 -27.242 1.00 68.88 82 GLU A CA 1
ATOM 627 C C . GLU A 1 82 ? 5.182 -1.854 -25.805 1.00 68.88 82 GLU A C 1
ATOM 629 O O . GLU A 1 82 ? 5.803 -2.438 -24.916 1.00 68.88 82 GLU A O 1
ATOM 634 N N . MET A 1 83 ? 4.544 -0.703 -25.590 1.00 75.31 83 MET A N 1
ATOM 635 C CA . MET A 1 83 ? 4.508 -0.023 -24.300 1.00 75.31 83 MET A CA 1
ATOM 636 C C . MET A 1 83 ? 3.228 -0.373 -23.555 1.00 75.31 83 MET A C 1
ATOM 638 O O . MET A 1 83 ? 2.134 -0.034 -24.008 1.00 75.31 83 MET A O 1
ATOM 642 N N . ARG A 1 84 ? 3.362 -0.975 -22.373 1.00 80.31 84 ARG A N 1
ATOM 643 C CA . ARG A 1 84 ? 2.229 -1.304 -21.501 1.00 80.31 84 ARG A CA 1
ATOM 644 C C . ARG A 1 84 ? 2.310 -0.534 -20.189 1.00 80.31 84 ARG A C 1
ATOM 646 O O . ARG A 1 84 ? 3.383 -0.130 -19.739 1.00 80.31 84 ARG A O 1
ATOM 653 N N . LYS A 1 85 ? 1.145 -0.291 -19.589 1.00 82.50 85 LYS A N 1
ATOM 654 C CA . LYS A 1 85 ? 1.035 0.210 -18.217 1.00 82.50 85 LYS A CA 1
ATOM 655 C C . LYS A 1 85 ? 0.702 -0.961 -17.312 1.00 82.50 85 LYS A C 1
ATOM 657 O O . LYS A 1 85 ? -0.304 -1.636 -17.511 1.00 82.50 85 LYS A O 1
ATOM 662 N N . CYS A 1 86 ? 1.548 -1.171 -16.325 1.00 81.38 86 CYS A N 1
ATOM 663 C CA . CYS A 1 86 ? 1.362 -2.157 -15.284 1.00 81.38 86 CYS A CA 1
ATOM 664 C C . CYS A 1 86 ? 1.159 -1.448 -13.954 1.00 81.38 86 CYS A C 1
ATOM 666 O O . CYS A 1 86 ? 1.562 -0.296 -13.781 1.00 81.38 86 CYS A O 1
ATOM 668 N N . TYR A 1 87 ? 0.532 -2.145 -13.019 1.00 84.50 87 TYR A N 1
ATOM 669 C CA . TYR A 1 87 ? 0.271 -1.617 -11.697 1.00 84.50 87 TYR A CA 1
ATOM 670 C C . TYR A 1 87 ? 0.739 -2.628 -10.669 1.00 84.50 87 TYR A C 1
ATOM 672 O O . TYR A 1 87 ? 0.600 -3.830 -10.879 1.00 84.50 87 TYR A O 1
ATOM 680 N N . ALA A 1 88 ? 1.293 -2.120 -9.581 1.00 85.69 88 ALA A N 1
ATOM 681 C CA . ALA A 1 88 ? 1.669 -2.902 -8.420 1.00 85.69 88 ALA A CA 1
ATOM 682 C C . ALA A 1 88 ? 1.183 -2.172 -7.169 1.00 85.69 88 ALA A C 1
ATOM 684 O O . ALA A 1 88 ? 1.081 -0.940 -7.158 1.00 85.69 88 ALA A O 1
ATOM 685 N N . ILE A 1 89 ? 0.888 -2.928 -6.119 1.00 88.69 89 ILE A N 1
ATOM 686 C CA . ILE A 1 89 ? 0.671 -2.368 -4.788 1.00 88.69 89 ILE A CA 1
ATOM 687 C C . ILE A 1 89 ? 1.919 -2.595 -3.945 1.00 88.69 89 ILE A C 1
ATOM 689 O O . ILE A 1 89 ? 2.577 -3.625 -4.052 1.00 88.69 89 ILE A O 1
ATOM 693 N N . ALA A 1 90 ? 2.255 -1.621 -3.112 1.00 88.44 90 ALA A N 1
ATOM 694 C CA . ALA A 1 90 ? 3.382 -1.713 -2.196 1.00 88.44 90 ALA A CA 1
ATOM 695 C C . ALA A 1 90 ? 3.025 -1.068 -0.860 1.00 88.44 90 ALA A C 1
ATOM 697 O O . ALA A 1 90 ? 2.062 -0.305 -0.758 1.00 88.44 90 ALA A O 1
ATOM 698 N N . HIS A 1 91 ? 3.800 -1.383 0.163 1.00 88.06 91 HIS A N 1
ATOM 699 C CA . HIS A 1 91 ? 3.724 -0.747 1.467 1.00 88.06 91 HIS A CA 1
ATOM 700 C C . HIS A 1 91 ? 5.095 -0.177 1.822 1.00 88.06 91 HIS A C 1
ATOM 702 O O . HIS A 1 91 ? 6.111 -0.689 1.363 1.00 88.06 91 HIS A O 1
ATOM 708 N N . VAL A 1 92 ? 5.095 0.918 2.575 1.00 84.94 92 VAL A N 1
ATOM 709 C CA . VAL A 1 92 ? 6.301 1.641 2.990 1.00 84.94 92 VAL A CA 1
ATOM 710 C C . VAL A 1 92 ? 6.550 1.347 4.460 1.00 84.94 92 VAL A C 1
ATOM 712 O O . VAL A 1 92 ? 5.662 1.597 5.287 1.00 84.94 92 VAL A O 1
ATOM 715 N N . GLU A 1 93 ? 7.731 0.830 4.782 1.00 86.75 93 GLU A N 1
ATOM 716 C CA . GLU A 1 93 ? 8.135 0.550 6.159 1.00 86.75 93 GLU A CA 1
ATOM 717 C C . GLU A 1 93 ? 8.583 1.826 6.898 1.00 86.75 93 GLU A C 1
ATOM 719 O O . GLU A 1 93 ? 8.571 2.939 6.361 1.00 86.75 93 GLU A O 1
ATOM 724 N N . ASP A 1 94 ? 8.912 1.695 8.183 1.00 83.56 94 ASP A N 1
ATOM 725 C CA . ASP A 1 94 ? 9.458 2.809 8.959 1.00 83.56 94 ASP A CA 1
ATOM 726 C C . ASP A 1 94 ? 10.885 3.135 8.488 1.00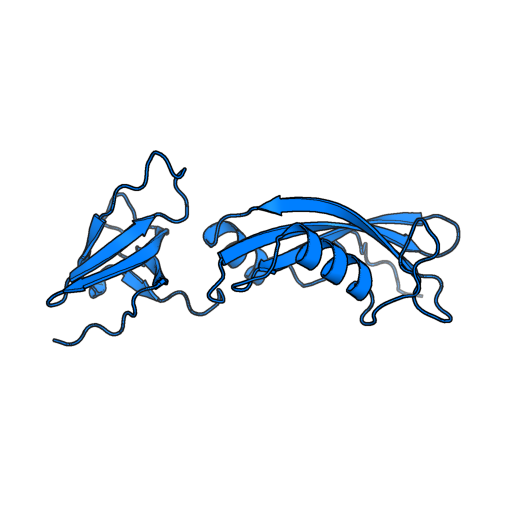 83.56 94 ASP A C 1
ATOM 728 O O . ASP A 1 94 ? 11.722 2.249 8.328 1.00 83.56 94 ASP A O 1
ATOM 732 N N . GLY A 1 95 ? 11.163 4.417 8.253 1.00 84.31 95 GLY A N 1
ATOM 733 C CA . GLY A 1 95 ? 12.440 4.884 7.702 1.00 84.31 95 GLY A CA 1
ATOM 734 C C . GLY A 1 95 ? 12.565 4.840 6.172 1.00 84.31 95 GLY A C 1
ATOM 735 O O . GLY A 1 95 ? 13.553 5.354 5.648 1.00 84.31 95 GLY A O 1
ATOM 736 N N . GLU A 1 96 ? 11.578 4.304 5.448 1.00 88.56 96 GLU A N 1
ATOM 737 C CA . GLU A 1 96 ? 11.538 4.331 3.981 1.00 88.56 96 GLU A CA 1
ATOM 738 C C . GLU A 1 96 ? 10.742 5.529 3.439 1.00 88.56 96 GLU A C 1
ATOM 740 O O . GLU A 1 96 ? 9.825 6.049 4.082 1.00 88.56 96 GLU A O 1
ATOM 745 N N . THR A 1 97 ? 11.054 5.958 2.210 1.00 91.38 97 THR A N 1
ATOM 746 C CA . THR A 1 97 ? 10.224 6.928 1.485 1.00 91.38 97 THR A CA 1
ATOM 747 C C . THR A 1 97 ? 9.401 6.239 0.405 1.00 91.38 97 THR A C 1
ATOM 749 O O . THR A 1 97 ? 9.839 5.287 -0.238 1.00 91.38 97 THR A O 1
ATOM 752 N N . GLY A 1 98 ? 8.196 6.757 0.149 1.00 87.81 98 GLY A N 1
ATOM 753 C CA . GLY A 1 98 ? 7.340 6.190 -0.892 1.00 87.81 98 GLY A CA 1
ATOM 754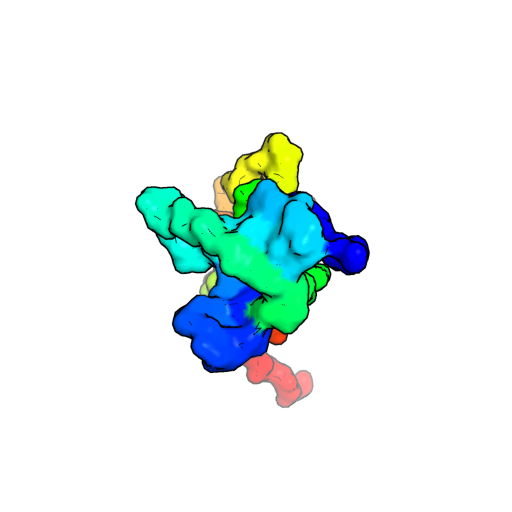 C C . GLY A 1 98 ? 7.948 6.261 -2.298 1.00 87.81 98 GLY A C 1
ATOM 755 O O . GLY A 1 98 ? 7.651 5.404 -3.125 1.00 87.81 98 GLY A O 1
ATOM 756 N N . ALA A 1 99 ? 8.817 7.242 -2.563 1.00 90.88 99 ALA A N 1
ATOM 757 C CA . ALA A 1 99 ? 9.528 7.349 -3.834 1.00 90.88 99 ALA A CA 1
ATOM 758 C C . ALA A 1 99 ? 10.547 6.212 -4.004 1.00 90.88 99 ALA A C 1
ATOM 760 O O . ALA A 1 99 ? 10.535 5.542 -5.035 1.00 90.88 99 ALA A O 1
ATOM 761 N N . ASP A 1 100 ? 11.361 5.947 -2.978 1.00 90.50 100 ASP A N 1
ATOM 762 C CA . ASP A 1 100 ? 12.391 4.899 -3.020 1.00 90.50 100 ASP A CA 1
ATOM 763 C C . ASP A 1 100 ? 11.771 3.502 -3.151 1.00 90.50 100 ASP A C 1
ATOM 765 O O . ASP A 1 100 ? 12.238 2.668 -3.936 1.00 90.50 100 ASP A O 1
ATOM 769 N N . VAL A 1 101 ? 10.667 3.259 -2.434 1.00 90.62 101 VAL A N 1
ATOM 770 C CA . VAL A 1 101 ? 9.899 2.011 -2.544 1.00 90.62 101 VAL A CA 1
ATOM 771 C C . VAL A 1 101 ? 9.310 1.866 -3.949 1.00 90.62 101 VAL A C 1
ATOM 773 O O . VAL A 1 101 ? 9.453 0.811 -4.565 1.00 90.62 101 VAL A O 1
ATOM 776 N N . ALA A 1 102 ? 8.690 2.915 -4.501 1.00 90.81 102 ALA A N 1
ATOM 777 C CA . ALA A 1 102 ? 8.110 2.868 -5.844 1.00 90.81 102 ALA A CA 1
ATOM 778 C C . ALA A 1 102 ? 9.160 2.606 -6.939 1.00 90.81 102 ALA A C 1
ATOM 780 O O . ALA A 1 102 ? 8.907 1.800 -7.839 1.00 90.81 102 ALA A O 1
ATOM 781 N N . GLU A 1 103 ? 10.337 3.233 -6.851 1.00 89.56 103 GLU A N 1
ATOM 782 C CA . GLU A 1 103 ? 11.448 2.974 -7.779 1.00 89.56 103 GLU A CA 1
ATOM 783 C C . GLU A 1 103 ? 11.989 1.552 -7.629 1.00 89.56 103 GLU A C 1
ATOM 785 O O . GLU A 1 103 ? 12.199 0.854 -8.621 1.00 89.56 103 GLU A O 1
ATOM 790 N N . THR A 1 104 ? 12.124 1.061 -6.395 1.00 89.12 104 THR A N 1
ATOM 791 C CA . THR A 1 104 ? 12.539 -0.326 -6.136 1.00 89.12 104 THR A CA 1
ATOM 792 C C . THR A 1 104 ? 11.564 -1.331 -6.749 1.00 89.12 104 THR A C 1
ATOM 794 O O . THR A 1 104 ? 11.989 -2.331 -7.331 1.00 89.12 104 THR A O 1
ATOM 797 N N . ILE A 1 105 ? 10.260 -1.065 -6.655 1.00 87.81 105 ILE A N 1
ATOM 798 C CA . ILE A 1 105 ? 9.217 -1.894 -7.266 1.00 87.81 105 ILE A CA 1
ATOM 799 C C . ILE A 1 105 ? 9.313 -1.859 -8.795 1.00 87.81 105 ILE A C 1
ATOM 801 O O . ILE A 1 105 ? 9.244 -2.912 -9.427 1.00 87.81 105 ILE A O 1
ATOM 805 N N . ALA A 1 106 ? 9.522 -0.686 -9.401 1.00 86.94 106 ALA A N 1
ATOM 806 C CA . ALA A 1 106 ? 9.722 -0.578 -10.846 1.00 86.94 106 ALA A CA 1
ATOM 807 C C . ALA A 1 106 ? 10.983 -1.328 -11.310 1.00 86.94 106 ALA A C 1
ATOM 809 O O . ALA A 1 106 ? 10.929 -2.058 -12.301 1.00 86.94 106 ALA A O 1
ATOM 810 N N . ALA A 1 107 ? 12.084 -1.209 -10.565 1.00 84.25 107 ALA A N 1
ATOM 811 C CA . ALA A 1 107 ? 13.340 -1.896 -10.850 1.00 84.25 107 ALA A CA 1
ATOM 812 C C . ALA A 1 107 ? 13.220 -3.420 -10.735 1.00 84.25 107 ALA A C 1
ATOM 814 O O . ALA A 1 107 ? 13.820 -4.138 -11.531 1.00 84.25 107 ALA A O 1
ATOM 815 N N . LYS A 1 108 ? 12.431 -3.913 -9.770 1.00 81.75 108 LYS A N 1
ATOM 816 C CA . LYS A 1 108 ? 12.201 -5.345 -9.516 1.00 81.75 108 LYS A CA 1
ATOM 817 C C . LYS A 1 108 ? 10.980 -5.913 -10.235 1.00 81.75 108 LYS A C 1
ATOM 819 O O . LYS A 1 108 ? 10.655 -7.075 -10.008 1.00 81.75 108 LYS A O 1
ATOM 824 N N . PHE A 1 109 ? 10.312 -5.148 -11.099 1.00 80.56 109 PHE A N 1
ATOM 825 C CA . PHE A 1 109 ? 9.034 -5.564 -11.682 1.00 80.56 109 PHE A CA 1
ATOM 826 C C . PHE A 1 109 ? 9.118 -6.900 -12.443 1.00 80.56 109 PHE A C 1
ATOM 828 O O . PHE A 1 109 ? 8.167 -7.674 -12.441 1.00 80.56 109 PHE A O 1
ATOM 835 N N . PHE A 1 110 ? 10.275 -7.211 -13.037 1.00 73.81 110 PHE A N 1
ATOM 836 C CA . PHE A 1 110 ? 10.540 -8.491 -13.709 1.00 73.81 110 PHE A CA 1
ATOM 837 C C . PHE A 1 110 ? 11.291 -9.524 -12.845 1.00 73.81 110 PHE A C 1
ATOM 839 O O . PHE A 1 110 ? 11.801 -10.507 -13.371 1.00 73.81 110 PHE A O 1
ATOM 846 N N . GLY A 1 111 ? 11.364 -9.334 -11.525 1.00 64.56 111 GLY A N 1
ATOM 847 C CA . GLY A 1 111 ? 11.923 -10.313 -10.584 1.00 64.56 111 GLY A CA 1
ATOM 848 C C . GLY A 1 111 ? 13.414 -10.161 -10.253 1.00 64.56 111 GLY A C 1
ATOM 849 O O . GLY A 1 111 ? 13.937 -10.941 -9.463 1.00 64.56 111 GLY A O 1
ATOM 850 N N . SER A 1 112 ? 14.106 -9.152 -10.787 1.00 63.09 112 SER A N 1
ATOM 851 C CA . SER A 1 112 ? 15.499 -8.828 -10.432 1.00 63.09 112 SER A CA 1
ATOM 852 C C . SER A 1 112 ? 15.750 -7.329 -10.539 1.00 63.09 112 SER A C 1
ATOM 854 O O . SER A 1 112 ? 15.115 -6.686 -11.367 1.00 63.09 112 SER A O 1
ATOM 856 N N . LEU A 1 113 ? 16.700 -6.787 -9.768 1.00 65.38 113 LEU A N 1
ATOM 857 C CA . LEU A 1 113 ? 17.201 -5.423 -9.970 1.00 65.38 113 LEU A CA 1
ATOM 858 C C . LEU A 1 113 ? 17.897 -5.357 -11.335 1.00 65.38 113 LEU A C 1
ATOM 860 O O . LEU A 1 113 ? 19.006 -5.862 -11.486 1.00 65.38 113 LEU A O 1
ATOM 864 N N . GLY A 1 114 ? 17.205 -4.812 -12.334 1.00 64.75 114 GLY A N 1
ATOM 865 C CA . GLY A 1 114 ? 17.756 -4.630 -13.673 1.00 64.75 114 GLY A CA 1
ATOM 866 C C . GLY A 1 114 ? 18.863 -3.573 -13.728 1.00 64.75 114 GLY A C 1
ATOM 867 O O . GLY A 1 114 ? 18.967 -2.721 -12.844 1.00 64.75 114 GLY A O 1
ATOM 868 N N . GLU A 1 115 ? 19.664 -3.592 -14.792 1.00 77.06 115 GLU A N 1
ATOM 869 C CA . GLU A 1 115 ? 20.603 -2.506 -15.084 1.00 77.06 115 GLU A CA 1
ATOM 870 C C . GLU A 1 115 ? 19.837 -1.254 -15.520 1.00 77.06 115 GLU A C 1
ATOM 872 O O . GLU A 1 115 ? 18.893 -1.327 -16.310 1.00 77.06 115 GLU A O 1
ATOM 877 N N . TRP A 1 116 ? 20.242 -0.093 -15.008 1.00 80.62 116 TRP A N 1
ATOM 878 C CA . TRP A 1 116 ? 19.672 1.188 -15.410 1.00 80.62 116 TRP A CA 1
ATOM 879 C C . TRP A 1 116 ? 20.398 1.729 -16.642 1.00 80.62 116 TRP A C 1
ATOM 881 O O . TRP A 1 116 ? 21.594 2.013 -16.580 1.00 80.62 116 TRP A O 1
ATOM 891 N N . ASP A 1 117 ? 19.678 1.908 -17.752 1.00 79.50 117 ASP A N 1
ATOM 892 C CA . ASP A 1 117 ? 20.247 2.418 -19.011 1.00 79.50 117 ASP A CA 1
ATOM 893 C C . ASP A 1 117 ? 20.142 3.949 -19.176 1.00 79.50 117 ASP A C 1
ATOM 895 O O . ASP A 1 117 ? 20.563 4.490 -20.198 1.00 79.50 117 ASP A O 1
ATOM 899 N N . GLY A 1 118 ? 19.575 4.645 -18.184 1.00 80.25 118 GLY A N 1
ATOM 900 C CA . GLY A 1 118 ? 19.250 6.073 -18.238 1.00 80.25 118 GLY A CA 1
ATOM 901 C C . GLY A 1 118 ? 17.754 6.368 -18.371 1.00 80.25 118 GLY A C 1
ATOM 902 O O . GLY A 1 118 ? 17.311 7.425 -17.921 1.00 80.25 118 GLY A O 1
ATOM 903 N N . ASP A 1 119 ? 16.969 5.435 -18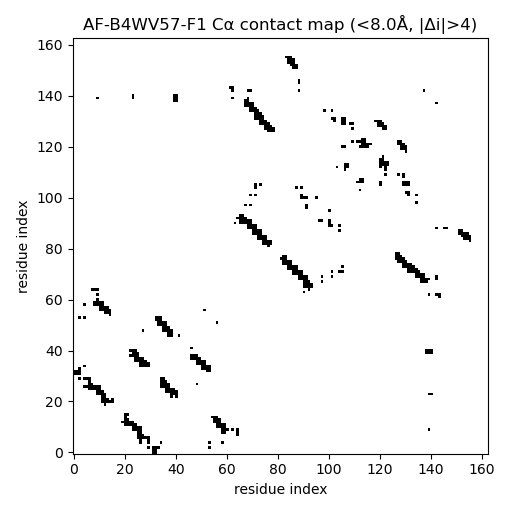.913 1.00 83.31 119 ASP A N 1
ATOM 904 C CA . ASP A 1 119 ? 15.531 5.594 -19.133 1.00 83.31 119 ASP A CA 1
ATOM 905 C C . ASP A 1 119 ? 14.671 4.454 -18.580 1.00 83.31 119 ASP A C 1
ATOM 907 O O . ASP A 1 119 ? 13.539 4.728 -18.165 1.00 83.31 119 ASP A O 1
ATOM 911 N N . PHE A 1 120 ? 15.181 3.223 -18.565 1.00 84.62 120 PHE A N 1
ATOM 912 C CA . PHE A 1 120 ? 14.516 2.015 -18.095 1.00 84.62 120 PHE A CA 1
ATOM 913 C C . PHE A 1 120 ? 15.471 1.106 -17.307 1.00 84.62 120 PHE A C 1
ATOM 915 O O . PHE A 1 120 ? 16.667 1.008 -17.582 1.00 84.62 120 PHE A O 1
ATOM 922 N N . TYR A 1 121 ? 14.898 0.359 -16.368 1.00 84.38 121 TYR A N 1
ATOM 923 C CA . TYR A 1 121 ? 15.506 -0.826 -15.784 1.00 84.38 121 TYR A CA 1
ATOM 924 C C . TYR A 1 121 ? 15.370 -1.982 -16.769 1.00 84.38 121 TYR A C 1
ATOM 926 O O . TYR A 1 121 ? 14.253 -2.371 -17.129 1.00 84.38 121 TYR A O 1
ATOM 934 N N . ARG A 1 122 ? 16.501 -2.524 -17.215 1.00 82.50 122 ARG A N 1
ATOM 935 C CA . ARG A 1 122 ? 16.569 -3.656 -18.140 1.00 82.50 122 ARG A CA 1
ATOM 936 C C . ARG A 1 122 ? 16.910 -4.921 -17.388 1.00 82.50 122 ARG A C 1
ATOM 938 O O . ARG A 1 122 ? 17.863 -4.954 -16.614 1.00 82.50 122 ARG A O 1
ATOM 945 N N . TRP A 1 123 ? 16.165 -5.982 -17.656 1.00 75.44 123 TRP A N 1
ATOM 946 C CA . TRP A 1 123 ? 16.581 -7.292 -17.186 1.00 75.44 123 TRP A CA 1
ATOM 947 C C . TRP A 1 123 ? 17.705 -7.824 -18.091 1.00 75.44 123 TRP A C 1
ATOM 949 O O . TRP A 1 123 ? 17.618 -7.744 -19.318 1.00 75.44 123 TRP A O 1
ATOM 959 N N . GLU A 1 124 ? 18.788 -8.317 -17.488 1.00 69.62 124 GLU A N 1
ATOM 960 C CA . GLU A 1 124 ? 19.948 -8.836 -18.214 1.00 69.62 124 GLU A CA 1
ATOM 961 C C . GLU A 1 124 ? 19.525 -9.966 -19.168 1.00 69.62 124 GLU A C 1
ATOM 963 O O . GLU A 1 124 ? 18.788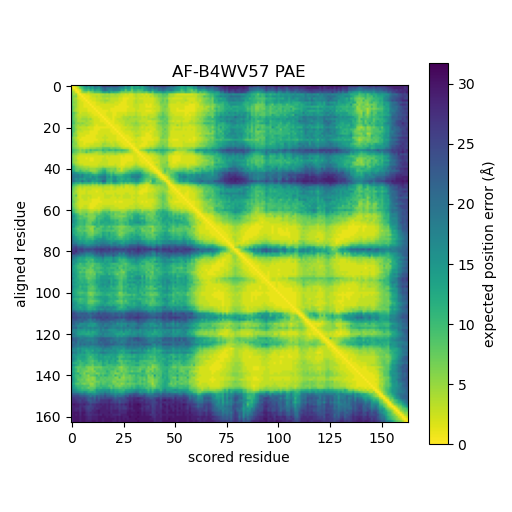 -10.875 -18.787 1.00 69.62 124 GLU A O 1
ATOM 968 N N . ASN A 1 125 ? 19.973 -9.904 -20.427 1.00 71.62 125 ASN A N 1
ATOM 969 C CA . ASN A 1 125 ? 19.623 -10.865 -21.485 1.00 71.62 125 ASN A CA 1
ATOM 970 C C . ASN A 1 125 ? 18.113 -11.004 -21.769 1.00 71.62 125 ASN A C 1
ATOM 972 O O . ASN A 1 125 ? 17.667 -12.023 -22.299 1.00 71.62 125 ASN A O 1
ATOM 976 N N . SER A 1 126 ? 17.321 -9.977 -21.454 1.00 73.88 126 SER A N 1
ATOM 977 C CA . SER A 1 126 ? 15.873 -9.975 -21.637 1.00 73.88 126 SER A CA 1
ATOM 978 C C . SER A 1 126 ? 15.398 -8.836 -22.544 1.00 73.88 126 SER A C 1
ATOM 980 O O . SER A 1 126 ? 15.958 -7.745 -22.578 1.00 73.88 126 SER A O 1
ATOM 982 N N . GLN A 1 127 ? 14.310 -9.094 -23.270 1.00 75.69 127 GLN A N 1
ATOM 983 C CA . GLN A 1 127 ? 13.605 -8.113 -24.106 1.00 75.69 127 GLN A CA 1
ATOM 984 C C . GLN A 1 127 ? 12.676 -7.177 -23.312 1.00 75.69 127 GLN A C 1
ATOM 986 O O . GLN A 1 127 ? 11.922 -6.405 -23.908 1.00 75.69 127 GLN A O 1
ATOM 991 N N . TYR A 1 128 ? 12.670 -7.307 -21.986 1.00 81.00 128 TYR A N 1
ATOM 992 C CA . TYR A 1 128 ? 11.775 -6.600 -21.084 1.00 81.00 128 TYR A CA 1
ATOM 993 C C . TYR A 1 128 ? 12.495 -5.453 -20.376 1.00 81.00 128 TYR A C 1
ATOM 995 O O . TYR A 1 128 ? 13.577 -5.635 -19.810 1.00 81.00 128 TYR A O 1
ATOM 1003 N N . ALA A 1 129 ? 11.855 -4.285 -20.365 1.00 85.69 129 ALA A N 1
ATOM 1004 C CA . ALA A 1 129 ? 12.331 -3.111 -19.644 1.00 85.69 129 ALA A CA 1
ATOM 1005 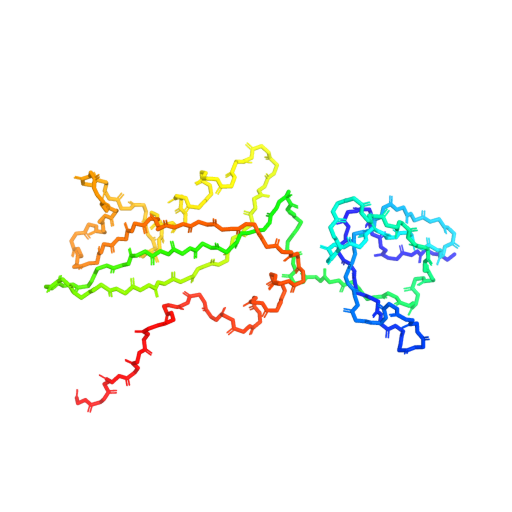C C . ALA A 1 129 ? 11.185 -2.430 -18.883 1.00 85.69 129 ALA A C 1
ATOM 1007 O O . ALA A 1 129 ? 10.038 -2.460 -19.335 1.00 85.69 129 ALA A O 1
ATOM 1008 N N . ALA A 1 130 ? 11.471 -1.834 -17.726 1.00 88.06 130 ALA A N 1
ATOM 1009 C CA . ALA A 1 130 ? 10.481 -1.183 -16.867 1.00 88.06 130 ALA A CA 1
ATOM 1010 C C . ALA A 1 130 ? 10.960 0.189 -16.384 1.00 88.06 130 ALA A C 1
ATOM 1012 O O . ALA A 1 130 ? 12.148 0.412 -16.184 1.00 88.06 130 ALA A O 1
ATOM 1013 N N . LYS A 1 131 ? 10.032 1.121 -16.181 1.00 90.19 131 LYS A N 1
ATOM 1014 C CA . LYS A 1 131 ? 10.297 2.437 -15.590 1.00 90.19 131 LYS A CA 1
ATOM 1015 C C . LYS A 1 131 ? 9.147 2.813 -14.672 1.00 90.19 131 LYS A C 1
ATOM 1017 O O . LYS A 1 131 ? 7.984 2.586 -15.028 1.00 90.19 131 LYS A O 1
ATOM 1022 N N . LEU A 1 132 ? 9.446 3.438 -13.537 1.00 90.62 132 LEU A N 1
ATOM 1023 C CA . LEU A 1 132 ? 8.421 4.093 -12.739 1.00 90.62 132 LEU A CA 1
ATOM 1024 C C . LEU A 1 132 ? 7.769 5.208 -13.571 1.00 90.62 132 LEU A C 1
ATOM 1026 O O . LEU A 1 132 ? 8.443 6.106 -14.074 1.00 90.62 132 LEU A O 1
ATOM 1030 N N . LEU A 1 133 ? 6.450 5.141 -13.753 1.00 91.25 133 LEU A N 1
ATOM 1031 C CA . LEU A 1 133 ? 5.697 6.216 -14.401 1.00 91.25 133 LEU A CA 1
ATOM 1032 C C . LEU A 1 133 ? 5.184 7.210 -13.360 1.00 91.25 133 LEU A C 1
ATOM 1034 O O . LEU A 1 133 ? 5.294 8.420 -13.541 1.00 91.25 133 LEU A O 1
ATOM 1038 N N . SER A 1 134 ? 4.584 6.686 -12.295 1.00 93.44 134 SER A N 1
ATOM 1039 C CA . SER A 1 134 ? 4.086 7.456 -11.161 1.00 93.44 134 SER A CA 1
ATOM 1040 C C . SER A 1 134 ? 3.757 6.526 -9.998 1.00 93.44 134 SER A C 1
ATOM 1042 O O . SER A 1 134 ? 3.598 5.318 -10.170 1.00 93.44 134 SER A O 1
ATOM 1044 N N . TYR A 1 135 ? 3.584 7.097 -8.812 1.00 92.25 135 TYR A N 1
ATOM 1045 C CA . TYR A 1 135 ? 2.956 6.418 -7.688 1.00 92.25 135 TYR A CA 1
ATOM 1046 C C . TYR A 1 135 ? 1.957 7.359 -7.016 1.00 92.25 135 TYR A C 1
ATOM 1048 O O . TYR A 1 135 ? 2.061 8.584 -7.122 1.00 92.25 135 TYR A O 1
ATOM 1056 N N . ARG A 1 136 ? 0.975 6.783 -6.324 1.00 93.31 136 ARG A N 1
ATOM 1057 C CA . ARG A 1 136 ? 0.080 7.526 -5.430 1.00 93.31 136 ARG A CA 1
ATOM 1058 C C . ARG A 1 136 ? -0.060 6.794 -4.107 1.00 93.31 136 ARG A C 1
ATOM 1060 O O . ARG A 1 136 ? -0.055 5.565 -4.081 1.00 93.31 136 ARG A O 1
ATOM 1067 N N . ILE A 1 137 ? -0.233 7.557 -3.034 1.00 89.25 137 ILE A N 1
ATOM 1068 C CA . ILE A 1 137 ? -0.599 7.010 -1.729 1.00 89.25 137 ILE A CA 1
ATOM 1069 C C . ILE A 1 137 ? -2.057 6.548 -1.802 1.00 89.25 137 ILE A C 1
ATOM 1071 O O . ILE A 1 137 ? -2.915 7.271 -2.319 1.00 89.25 137 ILE A O 1
ATOM 1075 N N . ILE A 1 138 ? -2.317 5.343 -1.307 1.00 86.81 138 ILE A N 1
ATOM 1076 C CA . ILE A 1 138 ? -3.650 4.754 -1.195 1.00 86.81 138 ILE A CA 1
ATOM 1077 C C . ILE A 1 138 ? -3.978 4.459 0.265 1.00 86.81 138 ILE A C 1
ATOM 1079 O O . ILE A 1 138 ? -3.099 4.369 1.126 1.00 86.81 138 ILE A O 1
ATOM 1083 N N . THR A 1 139 ? -5.265 4.325 0.551 1.00 84.12 139 THR A N 1
ATOM 1084 C CA . THR A 1 139 ? -5.734 3.932 1.882 1.00 84.12 139 THR A CA 1
ATOM 1085 C C . THR A 1 139 ? -5.499 2.440 2.132 1.00 84.12 139 THR A C 1
ATOM 1087 O O . THR A 1 139 ? -5.422 1.642 1.201 1.00 84.12 139 THR A O 1
ATOM 1090 N N . ALA A 1 140 ? -5.458 2.034 3.402 1.00 81.31 140 ALA A N 1
ATOM 1091 C CA . ALA A 1 140 ? -5.379 0.618 3.768 1.00 81.31 140 ALA A CA 1
ATOM 1092 C C . ALA A 1 140 ? -6.595 -0.189 3.276 1.00 81.31 140 ALA A C 1
ATOM 1094 O O . ALA A 1 140 ? -6.472 -1.362 2.948 1.00 81.31 140 ALA A O 1
ATOM 1095 N N . ALA A 1 141 ? -7.762 0.460 3.178 1.00 80.06 141 ALA A N 1
ATOM 1096 C CA . ALA A 1 141 ? -8.965 -0.134 2.605 1.00 80.06 141 ALA A CA 1
ATOM 1097 C C . ALA A 1 141 ? -8.813 -0.387 1.096 1.00 80.06 141 ALA A C 1
ATOM 1099 O O . ALA A 1 141 ? -9.163 -1.461 0.618 1.00 80.06 141 ALA A O 1
ATOM 1100 N N . GLU A 1 142 ? -8.264 0.576 0.343 1.00 82.31 142 GLU A N 1
ATOM 1101 C CA . GLU A 1 142 ? -7.915 0.355 -1.068 1.00 82.31 142 GLU A CA 1
ATOM 1102 C C . GLU A 1 142 ? -6.875 -0.763 -1.208 1.00 82.31 142 GLU A C 1
ATOM 1104 O O . GLU A 1 142 ? -7.026 -1.601 -2.088 1.00 82.31 142 GLU A O 1
ATOM 1109 N N . TYR A 1 143 ? -5.856 -0.806 -0.342 1.00 83.75 143 TYR A N 1
ATOM 1110 C CA . TYR A 1 143 ? -4.831 -1.853 -0.368 1.00 83.75 143 TYR A CA 1
ATOM 1111 C C . TYR A 1 143 ? -5.420 -3.249 -0.128 1.00 83.75 143 TYR A C 1
ATOM 1113 O O . TYR A 1 143 ? -5.090 -4.167 -0.869 1.00 83.75 143 TYR A O 1
ATOM 1121 N N . ASP A 1 144 ? -6.318 -3.405 0.850 1.00 83.50 144 ASP A N 1
ATOM 1122 C CA . ASP A 1 144 ? -7.015 -4.671 1.129 1.00 83.50 144 ASP A CA 1
ATOM 1123 C C . ASP A 1 144 ? -7.875 -5.132 -0.056 1.00 83.50 144 ASP A C 1
ATOM 1125 O O . ASP A 1 144 ? -7.831 -6.287 -0.469 1.00 83.50 144 ASP A O 1
ATOM 1129 N N . VAL A 1 145 ? -8.636 -4.215 -0.660 1.00 82.31 145 VAL A N 1
ATOM 1130 C CA . VAL A 1 145 ? -9.439 -4.544 -1.845 1.00 82.31 145 VAL A CA 1
ATOM 1131 C C . VAL A 1 145 ? -8.532 -4.943 -3.008 1.00 82.31 145 VAL A C 1
ATOM 1133 O O . VAL A 1 145 ? -8.768 -5.969 -3.645 1.00 82.31 145 VAL A O 1
ATOM 1136 N N . LEU A 1 146 ? -7.479 -4.164 -3.264 1.00 81.25 146 LEU A N 1
ATOM 1137 C CA . LEU A 1 146 ? -6.550 -4.421 -4.358 1.00 81.25 146 LEU A CA 1
ATOM 1138 C C . LEU A 1 146 ? -5.741 -5.699 -4.139 1.00 81.25 146 LEU A C 1
ATOM 1140 O O . LEU A 1 146 ? -5.508 -6.393 -5.119 1.00 81.25 146 LEU A O 1
ATOM 1144 N N . SER A 1 147 ? -5.354 -6.059 -2.917 1.00 77.19 147 SER A N 1
ATOM 1145 C CA . SER A 1 147 ? -4.617 -7.304 -2.660 1.00 77.19 147 SER A CA 1
ATOM 1146 C C . SER A 1 147 ? -5.462 -8.551 -2.943 1.00 77.19 147 SER A C 1
ATOM 1148 O O . SER A 1 147 ? -4.923 -9.590 -3.316 1.00 77.19 147 SER A O 1
ATOM 1150 N N . MET A 1 148 ? -6.791 -8.444 -2.835 1.00 72.06 148 MET A N 1
ATOM 1151 C CA . MET A 1 148 ? -7.721 -9.525 -3.177 1.00 72.06 148 MET A CA 1
ATOM 1152 C C . MET A 1 148 ? -8.065 -9.589 -4.671 1.00 72.06 148 MET A C 1
ATOM 1154 O O . MET A 1 148 ? -8.367 -10.668 -5.181 1.00 72.06 148 MET A O 1
ATOM 1158 N N . THR A 1 149 ? -8.074 -8.452 -5.376 1.00 66.62 149 THR A N 1
ATOM 1159 C CA . THR A 1 149 ? -8.517 -8.376 -6.784 1.00 66.62 149 THR A CA 1
ATOM 1160 C C . THR A 1 149 ? -7.385 -8.267 -7.794 1.00 66.62 149 THR A C 1
ATOM 1162 O O . THR A 1 149 ? -7.608 -8.478 -8.985 1.00 66.62 149 THR A O 1
ATOM 1165 N N . THR A 1 150 ? -6.193 -7.892 -7.343 1.00 55.84 150 THR A N 1
ATOM 1166 C CA . THR A 1 150 ? -5.031 -7.650 -8.195 1.00 55.84 150 THR A CA 1
ATOM 1167 C C . THR A 1 150 ? -4.087 -8.827 -7.993 1.00 55.84 150 THR A C 1
ATOM 1169 O O . THR A 1 150 ? -3.339 -8.836 -7.019 1.00 55.84 150 THR A O 1
ATOM 1172 N N . PRO A 1 151 ? -4.095 -9.850 -8.866 1.00 51.75 151 PRO A N 1
ATOM 1173 C CA . PRO A 1 151 ? -2.894 -10.663 -8.989 1.00 51.75 151 PRO A CA 1
ATOM 1174 C C . PRO A 1 151 ? -1.755 -9.699 -9.370 1.00 51.75 151 PRO A C 1
ATOM 1176 O O . PRO A 1 151 ? -2.020 -8.755 -10.112 1.00 51.75 151 PRO A O 1
ATOM 1179 N N . ASP A 1 152 ? -0.534 -9.896 -8.863 1.00 49.88 152 ASP A N 1
ATOM 1180 C CA . ASP A 1 152 ? 0.680 -9.088 -9.135 1.00 49.88 152 ASP A CA 1
ATOM 1181 C C . ASP A 1 152 ? 1.117 -9.101 -10.625 1.00 49.88 152 ASP A C 1
ATOM 1183 O O . ASP A 1 152 ? 2.270 -9.331 -10.978 1.00 49.88 152 ASP A O 1
ATOM 1187 N N . TYR A 1 153 ? 0.177 -8.901 -11.542 1.00 48.78 153 TYR A N 1
ATOM 1188 C CA . TYR A 1 153 ? 0.279 -9.123 -12.968 1.00 48.78 153 TYR A CA 1
ATOM 1189 C C . TYR A 1 153 ? -0.204 -7.891 -13.721 1.00 48.78 153 TYR A C 1
ATOM 1191 O O . TYR A 1 153 ? -1.206 -7.256 -13.389 1.00 48.78 153 TYR A O 1
ATOM 1199 N N . CYS A 1 154 ? 0.542 -7.582 -14.782 1.00 46.78 154 CYS A N 1
ATOM 1200 C CA . CYS A 1 154 ? 0.230 -6.609 -15.815 1.00 46.78 154 CYS A CA 1
ATOM 1201 C C . CYS A 1 154 ? -1.284 -6.523 -16.070 1.00 46.78 154 CYS A C 1
ATOM 1203 O O . CYS A 1 154 ? -1.864 -7.463 -16.616 1.00 46.78 154 CYS A O 1
ATOM 1205 N N . LEU A 1 155 ? -1.909 -5.375 -15.784 1.00 41.75 155 LEU A N 1
ATOM 1206 C CA . LEU A 1 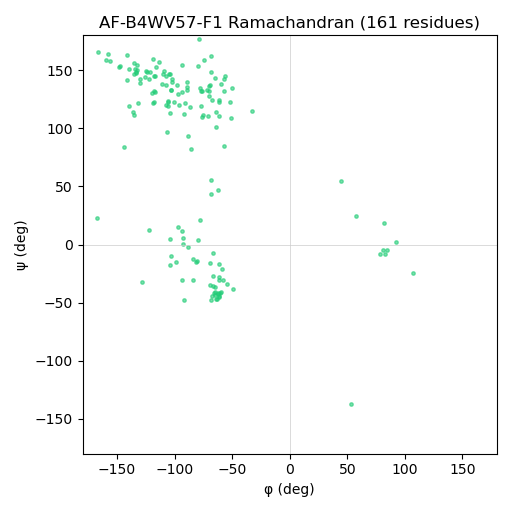155 ? -3.269 -5.028 -16.235 1.00 41.75 155 LEU A CA 1
ATOM 1207 C C . LEU A 1 155 ? -3.328 -4.815 -17.771 1.00 41.75 155 LEU A C 1
ATOM 1209 O O . LEU A 1 155 ? -3.920 -3.866 -18.272 1.00 41.75 155 LEU A O 1
ATOM 1213 N N . GLY A 1 156 ? -2.679 -5.702 -18.527 1.00 33.81 156 GLY A N 1
ATOM 1214 C CA . GLY A 1 156 ? -2.535 -5.693 -19.979 1.00 33.81 156 GLY A CA 1
ATOM 1215 C C . GLY A 1 156 ? -1.990 -7.012 -20.539 1.00 33.81 156 GLY A C 1
ATOM 1216 O O . GLY A 1 156 ? -1.384 -7.016 -21.609 1.00 33.81 156 GLY A O 1
ATOM 1217 N N . ALA A 1 157 ? -2.140 -8.132 -19.826 1.00 33.28 157 ALA A N 1
ATOM 1218 C CA . ALA A 1 157 ? -2.073 -9.444 -20.458 1.00 33.28 157 ALA A CA 1
ATOM 1219 C C . ALA A 1 157 ? -3.468 -9.777 -20.998 1.00 33.28 157 ALA A C 1
ATOM 1221 O O . ALA A 1 157 ? -4.243 -10.487 -20.361 1.00 33.28 157 ALA A O 1
ATOM 1222 N N . GLU A 1 158 ? -3.795 -9.259 -22.184 1.00 33.78 158 GLU A N 1
ATOM 1223 C CA . GLU A 1 158 ? -4.696 -10.035 -23.024 1.00 33.78 158 GLU A CA 1
ATOM 1224 C C . GLU A 1 158 ? -3.986 -11.349 -23.328 1.00 33.78 158 GLU A C 1
ATOM 1226 O O . GLU A 1 158 ? -2.954 -11.418 -23.999 1.00 33.78 158 GLU A O 1
ATOM 1231 N N . VAL A 1 159 ? -4.547 -12.395 -22.739 1.00 44.75 159 VAL A N 1
ATOM 1232 C CA . VAL A 1 159 ? -4.370 -13.771 -23.149 1.00 44.75 159 VAL A CA 1
ATOM 1233 C C . VAL A 1 159 ? -4.660 -13.842 -24.647 1.00 44.75 159 VAL A C 1
ATOM 1235 O O . VAL A 1 159 ? -5.806 -13.749 -25.074 1.00 44.75 159 VAL A O 1
ATOM 1238 N N . SER A 1 160 ? -3.625 -14.043 -25.452 1.00 30.75 160 SER A N 1
ATOM 1239 C CA . SER A 1 160 ? -3.762 -14.764 -26.714 1.00 30.75 160 SER A CA 1
ATOM 1240 C C . SER A 1 160 ? -2.509 -15.597 -26.969 1.00 30.75 160 SER A C 1
ATOM 1242 O O . SER A 1 160 ? -1.572 -15.235 -27.670 1.00 30.75 160 SER A O 1
ATOM 1244 N N . SER A 1 161 ? -2.503 -16.781 -26.374 1.00 30.53 161 SER A N 1
ATOM 1245 C CA . SER A 1 161 ? -2.017 -17.962 -27.080 1.00 30.53 161 SER A CA 1
ATOM 1246 C C . SER A 1 161 ? -3.059 -19.049 -26.872 1.00 30.53 161 SER A C 1
ATOM 1248 O O . SER A 1 161 ? -3.441 -19.342 -25.738 1.00 30.53 161 SER A O 1
ATOM 1250 N N . PRO A 1 162 ? -3.590 -19.564 -27.984 1.00 37.59 162 PRO A N 1
ATOM 1251 C CA . PRO A 1 162 ? -3.186 -20.909 -28.341 1.00 37.59 162 PRO A CA 1
ATOM 1252 C C . PRO A 1 162 ? -2.873 -21.005 -29.835 1.00 37.59 162 PRO A C 1
ATOM 1254 O O . PRO A 1 162 ? -3.783 -20.954 -30.658 1.00 37.59 162 PRO A O 1
ATOM 1257 N N . PHE A 1 163 ? -1.595 -21.196 -30.157 1.00 35.97 163 PHE A N 1
ATOM 1258 C CA . PHE A 1 163 ? -1.165 -22.064 -31.251 1.00 35.97 163 PHE A CA 1
ATOM 1259 C C . PHE A 1 163 ? 0.088 -22.809 -30.804 1.00 35.97 163 PHE A C 1
ATOM 1261 O O . PHE A 1 163 ? 0.985 -22.144 -30.239 1.00 35.97 163 PHE A O 1
#